Protein AF-A0A929E8M3-F1 (afdb_monomer_lite)

Radius of gyration: 20.57 Å; chains: 1; bounding box: 44×30×51 Å

Sequence (73 aa):
MVCLGSQPKNRELTKFADMLEGYSFGILNHCDYPIHTGKLEGVNNKIKVIKRRTYGFHDLRYFSLKIIQAFAN

Foldseek 3Di:
DDDDPDDPPDPVVVVVVVVCVVCVVVVVVCVVPVPDCVVVVVLVVVLVVVVVVDPDPPDPVVSVVVSCVVPVD

Structure (mmCIF, N/CA/C/O backbone):
data_AF-A0A929E8M3-F1
#
_entry.id   AF-A0A929E8M3-F1
#
loop_
_atom_site.group_PDB
_atom_site.id
_atom_site.type_symbol
_atom_site.label_atom_id
_atom_site.label_alt_id
_atom_site.label_comp_id
_atom_site.label_asym_id
_atom_site.label_entity_id
_atom_site.label_seq_id
_atom_site.pdbx_PDB_ins_code
_atom_site.Cartn_x
_atom_site.Cartn_y
_atom_site.Cartn_z
_atom_site.occupancy
_atom_site.B_iso_or_equiv
_atom_site.auth_seq_id
_atom_site.auth_comp_id
_atom_site.auth_asym_id
_atom_site.auth_atom_id
_atom_site.pdbx_PDB_model_num
ATOM 1 N N . MET A 1 1 ? -30.787 -1.974 22.176 1.00 37.06 1 MET A N 1
ATOM 2 C CA . MET A 1 1 ? -30.630 -1.502 23.568 1.00 37.06 1 MET A CA 1
ATOM 3 C C . MET A 1 1 ? -29.276 -1.975 24.066 1.00 37.06 1 MET A C 1
ATOM 5 O O . MET A 1 1 ? -29.178 -3.055 24.626 1.00 37.06 1 MET A O 1
ATOM 9 N N . VAL A 1 2 ? -28.226 -1.206 23.781 1.00 45.09 2 VAL A N 1
ATOM 10 C CA . VAL A 1 2 ? -26.929 -1.356 24.446 1.00 45.09 2 VAL A CA 1
ATOM 11 C C . VAL A 1 2 ? -26.772 -0.103 25.295 1.00 45.09 2 VAL A C 1
ATOM 13 O O . VAL A 1 2 ? -26.619 1.001 24.781 1.00 45.09 2 VAL A O 1
ATOM 16 N N . CYS A 1 3 ? -26.941 -0.274 26.603 1.00 52.19 3 CYS A N 1
ATOM 17 C CA . CYS A 1 3 ? -26.621 0.743 27.589 1.00 52.19 3 CYS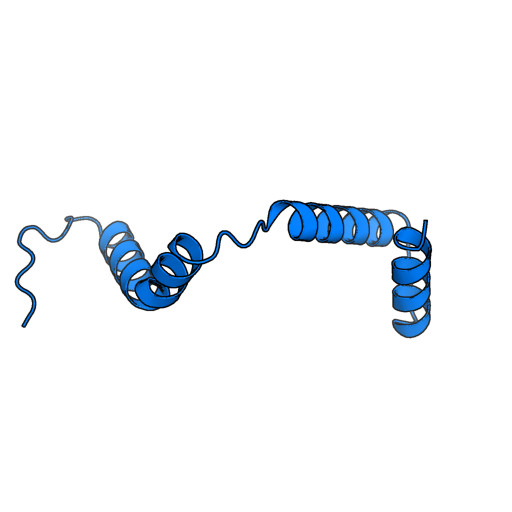 A CA 1
ATOM 18 C C . CYS A 1 3 ? -25.096 0.805 27.709 1.00 52.19 3 CYS A C 1
ATOM 20 O O . CYS A 1 3 ? -24.506 -0.059 28.351 1.00 52.19 3 CYS A O 1
ATOM 22 N N . LEU A 1 4 ? -24.461 1.817 27.119 1.00 51.06 4 LEU A N 1
ATOM 23 C CA . LEU A 1 4 ? -23.096 2.195 27.475 1.00 51.06 4 LEU A CA 1
ATOM 24 C C . LEU A 1 4 ? -23.143 3.582 28.107 1.00 51.06 4 LEU A C 1
ATOM 26 O O . LEU A 1 4 ? -23.389 4.597 27.455 1.00 51.06 4 LEU A O 1
ATOM 30 N N . GLY A 1 5 ? -22.992 3.576 29.430 1.00 53.78 5 GLY A N 1
ATOM 31 C CA . GLY A 1 5 ? -22.800 4.770 30.229 1.00 53.78 5 GLY A CA 1
ATOM 32 C C . GLY A 1 5 ? -21.567 5.545 29.769 1.00 53.78 5 GLY A C 1
ATOM 33 O O . GLY A 1 5 ? -20.578 4.968 29.327 1.00 53.78 5 GLY A O 1
ATOM 34 N N . SER A 1 6 ? -21.661 6.866 29.916 1.00 59.66 6 SER A N 1
ATOM 35 C CA . SER A 1 6 ? -20.618 7.851 29.619 1.00 59.66 6 SER A CA 1
ATOM 36 C C . SER A 1 6 ? -20.252 7.971 28.141 1.00 59.66 6 SER A C 1
ATOM 38 O O . SER A 1 6 ? -19.154 7.622 27.715 1.00 59.66 6 SER A O 1
ATOM 40 N N . GLN A 1 7 ? -21.161 8.587 27.379 1.00 55.66 7 GLN A N 1
ATOM 41 C CA . GLN A 1 7 ? -20.817 9.228 26.112 1.00 55.66 7 GLN A CA 1
ATOM 42 C C . GLN A 1 7 ? -19.594 10.136 26.337 1.00 55.66 7 GLN A C 1
ATOM 44 O O . GLN A 1 7 ? -19.671 11.046 27.176 1.00 55.66 7 GLN A O 1
ATOM 49 N N . PRO A 1 8 ? -18.464 9.932 25.638 1.00 56.31 8 PRO A N 1
ATOM 50 C CA . PRO A 1 8 ? -17.385 10.899 25.681 1.00 56.31 8 PRO A CA 1
ATOM 51 C C . PRO A 1 8 ? -17.960 12.244 25.227 1.00 56.31 8 PRO A C 1
ATOM 53 O O . PRO A 1 8 ? -18.543 12.351 24.153 1.00 56.31 8 PRO A O 1
ATOM 56 N N . LYS A 1 9 ? -17.799 13.301 26.032 1.00 62.25 9 LYS A N 1
ATOM 57 C CA . LYS A 1 9 ? -18.304 14.666 25.751 1.00 62.25 9 LYS A CA 1
ATOM 58 C C . LYS A 1 9 ? -17.680 15.304 24.488 1.00 62.25 9 LYS A C 1
ATOM 60 O O . LYS A 1 9 ? -17.869 16.486 24.219 1.00 62.25 9 LYS A O 1
ATOM 65 N N . ASN A 1 10 ? -16.907 14.536 23.723 1.00 74.62 10 ASN A N 1
ATOM 66 C CA . ASN A 1 10 ? -16.213 14.933 22.517 1.00 74.62 10 ASN A CA 1
ATOM 67 C C . ASN A 1 10 ? -16.773 14.144 21.327 1.00 74.62 10 ASN A C 1
ATOM 69 O O . ASN A 1 10 ? -16.564 12.938 21.214 1.00 74.62 10 ASN A O 1
ATOM 73 N N . ARG A 1 11 ? -17.451 14.860 20.424 1.00 75.94 11 ARG A N 1
ATOM 74 C CA . ARG A 1 11 ? -18.119 14.320 19.229 1.00 75.94 11 ARG A CA 1
ATOM 75 C C . ARG A 1 11 ? -17.201 13.473 18.344 1.00 75.94 11 ARG A C 1
ATOM 77 O O . ARG A 1 11 ? -17.672 12.572 17.658 1.00 75.94 11 ARG A O 1
ATOM 84 N N . GLU A 1 12 ? -15.905 13.757 18.352 1.00 80.56 12 GLU A N 1
ATOM 85 C CA . GLU A 1 12 ? -14.928 13.027 17.544 1.00 80.56 12 GLU A CA 1
ATOM 86 C C . GLU A 1 12 ? -14.648 11.623 18.103 1.00 80.56 12 GLU A C 1
ATOM 88 O O . GLU A 1 12 ? -14.436 10.690 17.333 1.00 80.56 12 GLU A O 1
ATOM 93 N N . LEU A 1 13 ? -14.749 11.436 19.424 1.00 80.81 13 LEU A N 1
ATOM 94 C CA . LEU A 1 13 ? -14.605 10.119 20.052 1.00 80.81 13 LEU A CA 1
ATOM 95 C C . LEU A 1 13 ? -15.830 9.237 19.808 1.00 80.81 13 LEU A C 1
ATOM 97 O O . LEU A 1 13 ? -15.674 8.042 19.580 1.00 80.81 13 LEU A O 1
ATOM 101 N N . THR A 1 14 ? -17.032 9.820 19.794 1.00 81.75 14 THR A N 1
ATOM 102 C CA . THR A 1 14 ? -18.259 9.087 19.448 1.00 81.75 14 THR A CA 1
ATOM 103 C C . THR A 1 14 ? -18.202 8.580 18.008 1.00 81.75 14 THR A C 1
ATOM 105 O O . THR A 1 14 ? -18.364 7.391 17.781 1.00 81.75 14 THR A O 1
ATOM 108 N N . LYS A 1 15 ? -17.833 9.436 17.043 1.00 83.75 15 LYS A N 1
ATOM 109 C CA . LYS A 1 15 ? -17.672 9.020 15.637 1.00 83.75 15 LYS A CA 1
ATOM 110 C C . LYS A 1 15 ? -16.621 7.926 15.453 1.00 83.75 15 LYS A C 1
ATOM 112 O O . LYS A 1 15 ? -16.785 7.048 14.612 1.00 83.75 15 LYS A O 1
ATOM 117 N N . PHE A 1 16 ? -15.526 8.000 16.207 1.00 81.56 16 PHE A N 1
ATOM 118 C CA . PHE A 1 16 ? -14.489 6.974 16.177 1.00 81.56 16 PHE A CA 1
ATOM 119 C C . PHE A 1 16 ? -14.995 5.639 16.743 1.00 81.56 16 PHE A C 1
ATOM 121 O O . PHE A 1 16 ? -14.715 4.592 16.164 1.00 81.56 16 PHE A O 1
ATOM 128 N N . ALA A 1 17 ? -15.779 5.671 17.825 1.00 84.94 17 ALA A N 1
ATOM 129 C CA . ALA A 1 17 ? -16.419 4.485 18.386 1.00 84.94 17 ALA A CA 1
ATOM 130 C C . ALA A 1 17 ? -17.452 3.875 17.421 1.00 84.94 17 ALA A C 1
ATOM 132 O O . ALA A 1 17 ? -17.414 2.669 17.193 1.00 84.94 17 ALA A O 1
ATOM 133 N N . ASP A 1 18 ? -18.286 4.699 16.780 1.00 84.94 18 ASP A N 1
ATOM 134 C CA . ASP A 1 18 ? -19.267 4.253 15.779 1.00 84.94 18 ASP A CA 1
ATOM 135 C C . ASP A 1 18 ? -18.573 3.603 14.567 1.00 84.94 18 ASP A C 1
ATOM 137 O O . ASP A 1 18 ? -19.003 2.572 14.048 1.00 84.94 18 ASP A O 1
ATOM 141 N N . MET A 1 19 ? -17.448 4.181 14.127 1.00 84.44 19 MET A N 1
ATOM 142 C CA . MET A 1 19 ? -16.610 3.599 13.080 1.00 84.44 19 MET A CA 1
ATOM 143 C C . MET A 1 19 ? -16.044 2.240 13.517 1.00 84.44 19 MET A C 1
ATOM 145 O O . MET A 1 19 ? -16.111 1.278 12.754 1.00 84.44 19 MET A O 1
ATOM 149 N N . LEU A 1 20 ? -15.507 2.139 14.736 1.00 84.50 20 LEU A N 1
ATOM 150 C CA . LEU A 1 20 ? -14.981 0.883 15.279 1.00 84.50 20 LEU A CA 1
ATOM 151 C C . LEU A 1 20 ? -16.052 -0.208 15.370 1.00 84.50 20 LEU A C 1
ATOM 153 O O . LEU A 1 20 ? -15.770 -1.354 15.023 1.00 84.50 20 LEU A O 1
ATOM 157 N N . GLU A 1 21 ? -17.271 0.134 15.787 1.00 84.06 21 GLU A N 1
ATOM 158 C CA . GLU A 1 21 ? -18.388 -0.811 15.853 1.00 84.06 21 GLU A CA 1
ATOM 159 C C . GLU A 1 21 ? -18.734 -1.359 14.458 1.00 84.06 21 GLU A C 1
ATOM 161 O O . GLU A 1 21 ? -18.876 -2.573 14.291 1.00 84.06 21 GLU A O 1
ATOM 166 N N . GLY A 1 22 ? -18.740 -0.503 13.429 1.00 82.81 22 GLY A N 1
ATOM 167 C CA . GLY A 1 22 ? -18.961 -0.909 12.036 1.00 82.81 22 GLY A CA 1
ATOM 168 C C . GLY A 1 22 ? -17.874 -1.826 11.455 1.00 82.81 22 GLY A C 1
ATOM 169 O O . GLY A 1 22 ? -18.173 -2.685 10.625 1.00 82.81 22 GLY A O 1
ATOM 170 N N . TYR A 1 23 ? -16.623 -1.693 11.906 1.00 81.62 23 TYR A N 1
ATOM 171 C CA . TYR A 1 23 ? -15.496 -2.535 11.473 1.00 81.62 23 TYR A CA 1
ATOM 172 C C . TYR A 1 23 ? -15.200 -3.717 12.412 1.00 81.62 23 TYR A C 1
ATOM 174 O O . TYR A 1 23 ? -14.289 -4.502 12.132 1.00 81.62 23 TYR A O 1
ATOM 182 N N . SER A 1 24 ? -15.974 -3.887 13.489 1.00 78.94 24 SER A N 1
ATOM 183 C CA . SER A 1 24 ? -15.758 -4.901 14.533 1.00 78.94 24 SER A CA 1
ATOM 184 C C . SER A 1 24 ? -15.611 -6.323 13.982 1.00 78.94 24 SER A C 1
ATOM 186 O O . SER A 1 24 ? -14.703 -7.050 14.382 1.00 78.94 24 SER A O 1
ATOM 188 N N . PHE A 1 25 ? -16.424 -6.694 12.989 1.00 76.69 25 PHE A N 1
ATOM 189 C CA . PHE A 1 25 ? -16.351 -7.997 12.324 1.00 76.69 25 PHE A CA 1
ATOM 190 C C . PHE A 1 25 ? -14.997 -8.242 11.636 1.00 76.69 25 PHE A C 1
ATOM 192 O O . PHE A 1 25 ? -14.423 -9.321 11.752 1.00 76.69 25 PHE A O 1
ATOM 199 N N . GLY A 1 26 ? -14.451 -7.232 10.950 1.00 75.69 26 GLY A N 1
ATOM 200 C CA . GLY A 1 26 ? -13.148 -7.333 10.288 1.00 75.69 26 GLY A CA 1
ATOM 201 C C . GLY A 1 26 ? -11.980 -7.392 11.274 1.00 75.69 26 GLY A C 1
ATOM 202 O O . GLY A 1 26 ? -10.997 -8.080 11.009 1.00 75.69 26 GLY A O 1
ATOM 203 N N . ILE A 1 27 ? -12.105 -6.715 12.422 1.00 77.38 27 ILE A N 1
ATOM 204 C CA . ILE A 1 27 ? -11.106 -6.737 13.500 1.00 77.38 27 ILE A CA 1
ATOM 205 C C . ILE A 1 27 ? -11.062 -8.120 14.158 1.00 77.38 27 ILE A C 1
ATOM 207 O O . ILE A 1 27 ? -9.981 -8.680 14.311 1.00 77.38 27 ILE A O 1
ATOM 211 N N . LEU A 1 28 ? -12.222 -8.699 14.484 1.00 76.25 28 LEU A N 1
ATOM 212 C CA . LEU A 1 28 ? -12.306 -10.051 15.047 1.00 76.25 28 LEU A CA 1
ATOM 213 C C . LEU A 1 28 ? -11.754 -11.102 14.074 1.00 76.25 28 LEU A C 1
ATOM 215 O O . LEU A 1 28 ? -10.914 -11.909 14.455 1.00 76.25 28 LEU A O 1
ATOM 219 N N . ASN A 1 29 ? -12.119 -11.014 12.792 1.00 75.25 29 ASN A N 1
ATOM 220 C CA . ASN A 1 29 ? -11.630 -11.943 11.772 1.00 75.25 29 ASN A CA 1
ATOM 221 C C . ASN A 1 29 ? -10.105 -11.831 11.534 1.00 75.25 29 ASN A C 1
ATOM 223 O O . ASN A 1 29 ? -9.461 -12.798 11.135 1.00 75.25 29 ASN A O 1
ATOM 227 N N . HIS A 1 30 ? -9.510 -10.660 11.790 1.00 70.38 30 HIS A N 1
ATOM 228 C CA . HIS A 1 30 ? -8.057 -10.465 11.755 1.00 70.38 30 HIS A CA 1
ATOM 229 C C . HIS A 1 30 ? -7.339 -11.059 12.981 1.00 70.38 30 HIS A C 1
ATOM 231 O O . HIS A 1 30 ? -6.174 -11.439 12.876 1.00 70.38 30 HIS A O 1
ATOM 237 N N . CYS A 1 31 ? -8.015 -11.160 14.131 1.00 69.00 31 CYS A N 1
ATOM 238 C CA . CYS A 1 31 ? -7.486 -11.863 15.303 1.00 69.00 31 CYS A CA 1
ATOM 239 C C . CYS A 1 31 ? -7.443 -13.381 15.078 1.00 69.00 31 CYS A C 1
ATOM 241 O O . CYS A 1 31 ? -6.476 -14.022 15.486 1.00 69.00 31 CYS A O 1
ATOM 243 N N . ASP A 1 32 ? -8.453 -13.939 14.404 1.00 71.75 32 ASP A N 1
ATOM 244 C CA . ASP A 1 32 ? -8.522 -15.372 14.088 1.00 71.75 32 ASP A CA 1
ATOM 245 C C . ASP A 1 32 ? -7.544 -15.765 12.968 1.00 71.75 32 ASP A C 1
ATOM 247 O O . ASP A 1 32 ? -6.918 -16.826 13.009 1.00 71.75 32 ASP A O 1
ATOM 251 N N . TYR A 1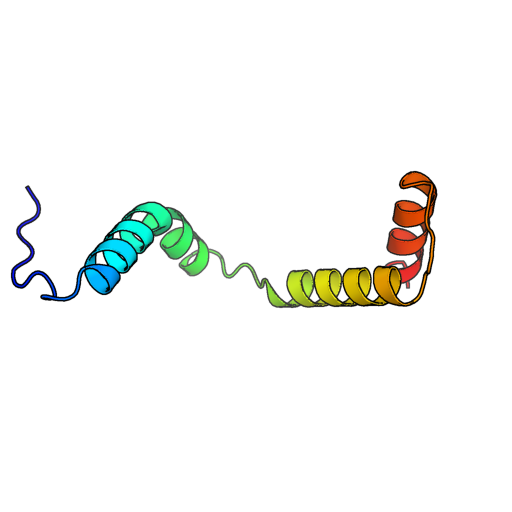 33 ? -7.367 -14.881 11.983 1.00 70.75 33 TYR A N 1
ATOM 252 C CA . TYR A 1 33 ? -6.434 -15.059 10.877 1.00 70.75 33 TYR A CA 1
ATOM 253 C C . TYR A 1 33 ? -5.477 -13.865 10.814 1.00 70.75 33 TYR A C 1
ATOM 255 O O . TYR A 1 33 ? -5.845 -12.827 10.254 1.00 70.75 33 TYR A O 1
ATOM 263 N N . PRO A 1 34 ? -4.234 -13.989 11.321 1.00 64.69 34 PRO A N 1
ATOM 264 C CA . PRO A 1 34 ? -3.249 -12.915 11.260 1.00 64.69 34 PRO A CA 1
ATOM 265 C C . PRO A 1 34 ? -2.801 -12.686 9.809 1.00 64.69 34 PRO A C 1
ATOM 267 O O . PRO A 1 34 ? -1.793 -13.208 9.328 1.00 64.69 34 PRO A O 1
ATOM 270 N N . ILE A 1 35 ? -3.578 -11.890 9.075 1.00 68.31 35 ILE A N 1
ATOM 271 C CA . ILE A 1 35 ? -3.266 -11.474 7.710 1.00 68.31 35 ILE A CA 1
ATOM 272 C C . ILE A 1 35 ? -2.219 -10.366 7.802 1.00 68.31 35 ILE A C 1
ATOM 274 O O . ILE A 1 35 ? -2.541 -9.193 7.973 1.00 68.31 35 ILE A O 1
ATOM 278 N N . HIS A 1 36 ? -0.943 -10.722 7.678 1.00 68.62 36 HIS A N 1
ATOM 279 C CA . HIS A 1 36 ? 0.134 -9.736 7.656 1.00 68.62 36 HIS A CA 1
ATOM 280 C C . HIS A 1 36 ? -0.005 -8.772 6.466 1.00 68.62 36 HIS A C 1
ATOM 282 O O . HIS A 1 36 ? 0.316 -9.105 5.324 1.00 68.62 36 HIS A O 1
ATOM 288 N N . THR A 1 37 ? -0.392 -7.528 6.747 1.00 74.44 37 THR A N 1
ATOM 289 C CA . THR A 1 37 ? -0.425 -6.435 5.764 1.00 74.44 37 THR A CA 1
ATOM 290 C C . THR A 1 37 ? 0.966 -5.902 5.422 1.00 74.44 37 THR A C 1
ATOM 292 O O . THR A 1 37 ? 1.115 -5.246 4.398 1.00 74.44 37 THR A O 1
ATOM 295 N N . GLY A 1 38 ? 2.009 -6.228 6.195 1.00 77.50 38 GLY A N 1
ATOM 296 C CA . GLY A 1 38 ? 3.362 -5.691 5.985 1.00 77.50 38 GLY A CA 1
ATOM 297 C C . GLY A 1 38 ? 3.958 -6.001 4.605 1.00 77.50 38 GLY A C 1
ATOM 298 O O . GLY A 1 38 ? 4.595 -5.145 3.992 1.00 77.50 38 GLY A O 1
ATOM 299 N N . LYS A 1 39 ? 3.691 -7.193 4.047 1.00 77.75 39 LYS A N 1
ATOM 300 C CA . LYS A 1 39 ? 4.093 -7.514 2.663 1.00 77.75 39 LYS A CA 1
ATOM 301 C C . LYS A 1 39 ? 3.324 -6.666 1.646 1.00 77.75 39 LYS A C 1
ATOM 303 O O . LYS A 1 39 ? 3.926 -6.149 0.708 1.00 77.75 39 LYS A O 1
ATOM 308 N N . LEU A 1 40 ? 2.018 -6.490 1.851 1.00 81.81 40 LEU A N 1
ATOM 309 C CA . LEU A 1 40 ? 1.158 -5.671 0.992 1.00 81.81 40 LEU A CA 1
ATOM 310 C C . LEU A 1 40 ? 1.560 -4.188 1.040 1.00 81.81 40 LEU A C 1
ATOM 312 O O .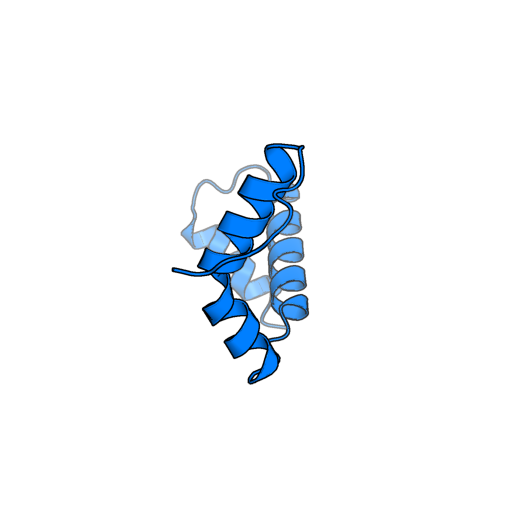 LEU A 1 40 ? 1.600 -3.517 0.012 1.00 81.81 40 LEU A O 1
ATOM 316 N N . GLU A 1 41 ? 1.925 -3.688 2.217 1.00 84.31 41 GLU A N 1
ATOM 317 C CA . GLU A 1 41 ? 2.434 -2.333 2.411 1.00 84.31 41 GLU A CA 1
ATOM 318 C C . GLU A 1 41 ? 3.777 -2.132 1.696 1.00 84.31 41 GLU A C 1
ATOM 320 O O . GLU A 1 41 ? 3.963 -1.143 0.983 1.00 84.31 41 GLU A O 1
ATOM 325 N N . GLY A 1 42 ? 4.688 -3.106 1.797 1.00 85.56 42 GLY A N 1
ATOM 326 C CA . GLY A 1 42 ? 5.953 -3.105 1.062 1.00 85.56 42 GLY A CA 1
ATOM 327 C C . GLY A 1 42 ? 5.753 -3.069 -0.457 1.00 85.56 42 GLY A C 1
ATOM 328 O O . GLY A 1 42 ? 6.398 -2.279 -1.153 1.00 85.56 42 GLY A O 1
ATOM 329 N N . VAL A 1 43 ? 4.806 -3.860 -0.970 1.00 86.81 43 VAL A N 1
ATOM 330 C CA . VAL A 1 43 ? 4.403 -3.853 -2.386 1.00 86.81 43 VAL A CA 1
ATOM 331 C C . VAL A 1 43 ? 3.857 -2.478 -2.786 1.00 86.81 43 VAL A C 1
ATOM 333 O O . VAL A 1 43 ? 4.325 -1.894 -3.767 1.00 86.81 43 VAL A O 1
ATOM 336 N N . ASN A 1 44 ? 2.945 -1.910 -1.994 1.00 88.38 44 ASN A N 1
ATOM 337 C CA . ASN A 1 44 ? 2.360 -0.591 -2.248 1.00 88.38 44 ASN A CA 1
ATOM 338 C C . ASN A 1 44 ? 3.416 0.523 -2.259 1.00 88.38 44 ASN A C 1
ATOM 340 O O . ASN A 1 44 ? 3.398 1.388 -3.140 1.00 88.38 44 ASN A O 1
ATOM 344 N N . ASN A 1 45 ? 4.384 0.484 -1.341 1.00 89.31 45 ASN A N 1
ATOM 345 C CA . ASN A 1 45 ? 5.491 1.435 -1.309 1.00 89.31 45 ASN A CA 1
ATOM 346 C C . ASN A 1 45 ? 6.395 1.302 -2.540 1.00 89.31 45 ASN A C 1
ATOM 348 O O . ASN A 1 45 ? 6.736 2.314 -3.159 1.00 89.31 45 ASN A O 1
ATOM 352 N N . LYS A 1 46 ? 6.731 0.076 -2.959 1.00 88.31 46 LYS A N 1
ATOM 353 C CA . LYS A 1 46 ? 7.555 -0.161 -4.154 1.00 88.31 46 LYS A CA 1
ATOM 354 C C . LYS A 1 46 ? 6.855 0.323 -5.429 1.00 88.31 46 LYS A C 1
ATOM 356 O O . LYS A 1 46 ? 7.480 1.016 -6.230 1.00 88.31 46 LYS A O 1
ATOM 361 N N . ILE A 1 47 ? 5.549 0.081 -5.575 1.00 88.31 47 ILE A N 1
ATOM 362 C CA . ILE A 1 47 ? 4.737 0.612 -6.687 1.00 88.31 47 ILE A CA 1
ATOM 363 C C . ILE A 1 47 ? 4.721 2.147 -6.668 1.00 88.31 47 ILE A C 1
ATOM 365 O O . ILE A 1 47 ? 4.904 2.786 -7.707 1.00 88.31 47 ILE A O 1
ATOM 369 N N . LYS A 1 48 ? 4.565 2.761 -5.488 1.00 89.50 48 LYS A N 1
ATOM 370 C CA . LYS A 1 48 ? 4.584 4.223 -5.326 1.00 89.50 48 LYS A CA 1
ATOM 371 C C . LYS A 1 48 ? 5.932 4.828 -5.726 1.00 89.50 48 LYS A C 1
ATOM 373 O O . LYS A 1 48 ? 5.959 5.891 -6.342 1.00 89.50 48 LYS A O 1
ATOM 378 N N . VAL A 1 49 ? 7.042 4.152 -5.422 1.00 90.06 49 VAL A N 1
ATOM 379 C CA . VAL A 1 49 ? 8.390 4.554 -5.855 1.00 90.06 49 VAL A CA 1
ATOM 380 C C . VAL A 1 49 ? 8.553 4.421 -7.367 1.00 90.06 49 VAL A C 1
ATOM 382 O O . VAL A 1 49 ? 9.044 5.360 -7.990 1.00 90.06 49 VAL A O 1
ATOM 385 N N . ILE A 1 50 ? 8.112 3.309 -7.965 1.00 87.06 50 ILE A N 1
ATOM 386 C CA . ILE A 1 50 ? 8.152 3.111 -9.423 1.00 87.06 50 ILE A CA 1
ATOM 387 C C . ILE A 1 50 ? 7.398 4.250 -10.108 1.00 87.06 50 ILE A C 1
ATOM 389 O O . ILE A 1 50 ? 7.989 4.954 -10.918 1.00 87.06 50 ILE A O 1
ATOM 393 N N . LYS A 1 51 ? 6.160 4.520 -9.676 1.00 85.88 51 LYS A N 1
ATOM 394 C CA . LYS A 1 51 ? 5.325 5.608 -10.202 1.00 85.88 51 LYS A CA 1
ATOM 395 C C . LYS A 1 51 ? 5.997 6.986 -10.119 1.00 85.88 51 LYS A C 1
ATOM 397 O O . LYS A 1 51 ? 5.794 7.800 -11.009 1.00 85.88 51 LYS A O 1
ATOM 402 N N . ARG A 1 52 ? 6.779 7.263 -9.067 1.00 84.00 52 ARG A N 1
ATOM 403 C CA . ARG A 1 52 ? 7.519 8.533 -8.901 1.00 84.00 52 ARG A CA 1
ATOM 404 C C . ARG A 1 52 ? 8.769 8.626 -9.772 1.00 84.00 52 ARG A C 1
ATOM 406 O O . ARG A 1 52 ? 9.122 9.717 -10.197 1.00 84.00 52 ARG A O 1
ATOM 413 N N . ARG A 1 53 ? 9.468 7.510 -9.995 1.00 81.69 53 ARG A N 1
ATOM 414 C CA . ARG A 1 53 ? 10.690 7.478 -10.817 1.00 81.69 53 ARG A CA 1
ATOM 415 C C . ARG A 1 53 ? 10.387 7.574 -12.308 1.00 81.69 53 ARG A C 1
ATOM 417 O O . ARG A 1 53 ? 11.228 8.024 -13.076 1.00 81.69 53 ARG A O 1
ATOM 424 N N . THR A 1 54 ? 9.204 7.140 -12.714 1.00 75.75 54 THR A N 1
ATOM 425 C CA . THR A 1 54 ? 8.785 7.102 -14.111 1.00 75.75 54 THR A CA 1
ATOM 426 C C . THR A 1 54 ? 7.856 8.275 -14.393 1.00 75.75 54 THR A C 1
ATOM 428 O O . THR A 1 54 ? 6.649 8.203 -14.156 1.00 75.75 54 THR A O 1
ATOM 431 N N . TYR A 1 55 ? 8.408 9.374 -14.891 1.00 63.19 55 TYR A N 1
ATOM 432 C CA . TYR A 1 55 ? 7.598 10.478 -15.391 1.00 63.19 55 TYR A CA 1
ATOM 433 C C . TYR A 1 55 ? 6.937 10.044 -16.710 1.00 63.19 55 TYR A C 1
ATOM 435 O O . TYR A 1 55 ? 7.622 9.879 -17.713 1.00 63.19 55 TYR A O 1
ATOM 443 N N . GLY A 1 56 ? 5.616 9.823 -16.708 1.00 67.50 56 GLY A N 1
ATOM 444 C CA . GLY A 1 56 ? 4.835 9.719 -17.951 1.00 67.50 56 GLY A CA 1
ATOM 445 C C . GLY A 1 56 ? 4.482 8.318 -18.466 1.00 67.50 56 GLY A C 1
ATOM 446 O O . GLY A 1 56 ? 4.473 8.111 -19.677 1.00 67.50 56 GLY A O 1
ATOM 447 N N . PHE A 1 57 ? 4.113 7.360 -17.607 1.00 68.12 57 PHE A N 1
ATOM 448 C CA . PHE A 1 57 ? 3.378 6.190 -18.108 1.00 68.12 57 PHE A CA 1
ATOM 449 C C . PHE A 1 57 ? 1.996 6.619 -18.616 1.00 68.12 57 PHE A C 1
ATOM 451 O O . PHE A 1 57 ? 1.088 6.855 -17.824 1.00 68.12 57 PHE A O 1
ATOM 458 N N . HIS A 1 58 ? 1.855 6.738 -19.936 1.00 71.75 58 HIS A N 1
ATOM 459 C CA . HIS A 1 58 ? 0.571 7.008 -20.587 1.00 71.75 58 HIS A CA 1
ATOM 460 C C . HIS A 1 58 ? -0.272 5.728 -20.730 1.00 71.75 58 HIS A C 1
ATOM 462 O O . HIS A 1 58 ? -1.497 5.788 -20.748 1.00 71.75 58 HIS A O 1
ATOM 468 N N . ASP A 1 59 ? 0.389 4.564 -20.778 1.00 81.81 59 ASP A N 1
ATOM 469 C CA . ASP A 1 59 ? -0.245 3.252 -20.910 1.00 81.81 59 ASP A CA 1
ATOM 470 C C . ASP A 1 59 ? -0.184 2.453 -19.596 1.00 81.81 59 ASP A C 1
ATOM 472 O O . ASP A 1 59 ? 0.887 2.078 -19.103 1.00 81.81 59 ASP A O 1
ATOM 476 N N . LEU A 1 60 ? -1.364 2.153 -19.050 1.00 83.12 60 LEU A N 1
ATOM 477 C CA . LEU A 1 60 ? -1.537 1.333 -17.853 1.00 83.12 60 LEU A CA 1
ATOM 478 C C . LEU A 1 60 ? -1.078 -0.117 -18.060 1.00 83.12 60 LEU A C 1
ATOM 480 O O . LEU A 1 60 ? -0.581 -0.726 -17.115 1.00 83.12 60 LEU A O 1
ATOM 484 N N . ARG A 1 61 ? -1.182 -0.668 -19.277 1.00 84.56 61 ARG A N 1
ATOM 485 C CA . ARG A 1 61 ? -0.724 -2.033 -19.584 1.00 84.56 61 ARG A CA 1
ATOM 486 C C . ARG A 1 61 ? 0.785 -2.140 -19.422 1.00 84.56 61 ARG A C 1
ATOM 488 O O . ARG A 1 61 ? 1.277 -3.063 -18.776 1.00 84.56 61 ARG A O 1
ATOM 495 N N . TYR A 1 62 ? 1.518 -1.158 -19.941 1.00 84.38 62 TYR A N 1
ATOM 496 C CA . TYR A 1 62 ? 2.968 -1.099 -19.786 1.00 84.38 62 TYR A CA 1
ATOM 497 C C . TYR A 1 62 ? 3.381 -0.876 -18.323 1.00 84.38 62 TYR A C 1
ATOM 499 O O . TYR A 1 62 ? 4.340 -1.487 -17.848 1.00 84.38 62 TYR A O 1
ATOM 507 N N . PHE A 1 63 ? 2.617 -0.079 -17.56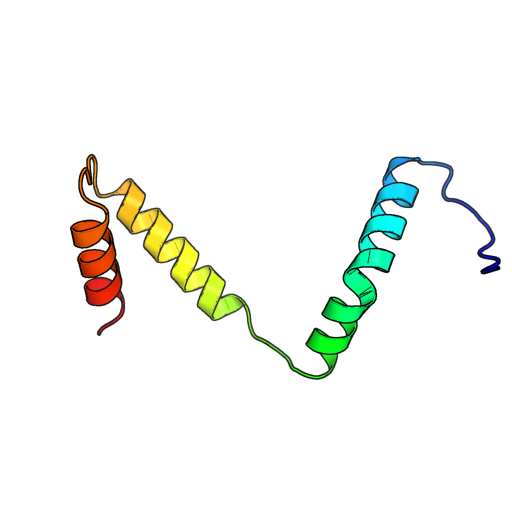9 1.00 84.75 63 PHE A N 1
ATOM 508 C CA . PHE A 1 63 ? 2.824 0.082 -16.129 1.00 84.75 63 PHE A CA 1
ATOM 509 C C . PHE A 1 63 ? 2.642 -1.238 -15.361 1.00 84.75 63 PHE A C 1
ATOM 511 O O . PHE A 1 63 ? 3.495 -1.590 -14.546 1.00 84.75 63 PHE A O 1
ATOM 518 N N . SER A 1 64 ? 1.596 -2.013 -15.660 1.00 86.06 64 SER A N 1
ATOM 519 C CA . SER A 1 64 ? 1.379 -3.338 -15.065 1.00 86.06 64 SER A CA 1
ATOM 520 C C . SER A 1 64 ? 2.514 -4.311 -15.389 1.00 86.06 64 SER A C 1
ATOM 522 O O . SER A 1 64 ? 2.994 -4.999 -14.492 1.00 86.06 64 SER A O 1
ATOM 524 N N . LEU A 1 65 ? 3.008 -4.324 -16.630 1.00 88.62 65 LEU A N 1
ATOM 525 C CA . LEU A 1 65 ? 4.166 -5.141 -17.014 1.00 88.62 65 LEU A CA 1
ATOM 526 C C . LEU A 1 65 ? 5.428 -4.749 -16.232 1.00 88.62 65 LEU A C 1
ATOM 528 O O . LEU A 1 65 ? 6.173 -5.619 -15.784 1.00 88.62 65 LEU A O 1
ATOM 532 N N . LYS A 1 66 ? 5.649 -3.449 -16.000 1.00 86.31 66 LYS A N 1
ATOM 533 C CA . LYS A 1 66 ? 6.765 -2.953 -15.179 1.00 86.31 66 LYS A CA 1
ATOM 534 C C . LYS A 1 66 ? 6.635 -3.319 -13.705 1.00 86.31 66 LYS A C 1
ATOM 536 O O . LYS A 1 66 ? 7.646 -3.60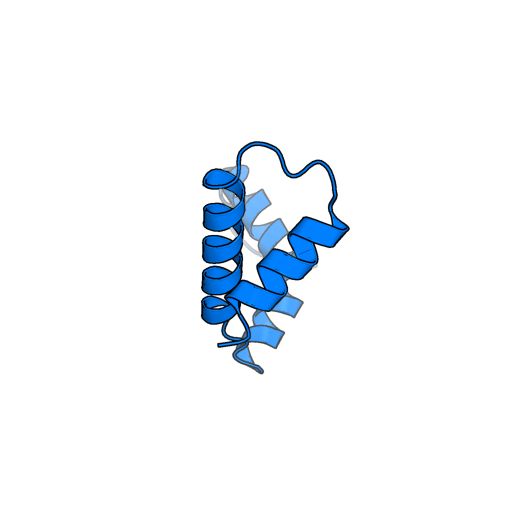3 -13.067 1.00 86.31 66 LYS A O 1
ATOM 541 N N . ILE A 1 67 ? 5.414 -3.343 -13.173 1.00 87.44 67 ILE A N 1
ATOM 542 C CA . ILE A 1 67 ? 5.136 -3.845 -11.825 1.00 87.44 67 ILE A CA 1
ATOM 543 C C . ILE A 1 67 ? 5.485 -5.331 -11.749 1.00 87.44 67 ILE A C 1
ATOM 545 O O . ILE A 1 67 ? 6.284 -5.706 -10.899 1.00 87.44 67 ILE A O 1
ATOM 549 N N . ILE A 1 68 ? 4.962 -6.158 -12.659 1.00 87.75 68 ILE A N 1
ATOM 550 C CA . ILE A 1 68 ? 5.230 -7.606 -12.686 1.00 87.75 68 ILE A CA 1
ATOM 551 C C . ILE A 1 68 ? 6.740 -7.865 -12.764 1.00 87.75 68 ILE A C 1
ATOM 553 O O . ILE A 1 68 ? 7.274 -8.614 -11.952 1.00 87.75 68 ILE A O 1
ATOM 557 N N . GLN A 1 69 ? 7.451 -7.162 -13.651 1.00 87.44 69 GLN A N 1
ATOM 558 C CA . GLN A 1 69 ? 8.910 -7.243 -13.760 1.00 87.44 69 GLN A CA 1
ATOM 559 C C . GLN A 1 69 ? 9.629 -6.903 -12.438 1.00 87.44 69 GLN A C 1
ATOM 561 O O . GLN A 1 69 ? 10.641 -7.515 -12.113 1.00 87.44 69 GLN A O 1
ATOM 566 N N . ALA A 1 70 ? 9.127 -5.944 -11.655 1.00 84.69 70 ALA A N 1
ATOM 567 C CA . ALA A 1 70 ? 9.746 -5.516 -10.397 1.00 84.69 70 ALA A CA 1
ATOM 568 C C . ALA A 1 70 ? 9.532 -6.484 -9.214 1.00 84.69 70 ALA A C 1
ATOM 570 O O . ALA A 1 70 ? 10.182 -6.311 -8.172 1.00 84.69 70 ALA A O 1
ATOM 571 N N . PHE A 1 71 ? 8.621 -7.452 -9.356 1.00 82.56 71 PHE A N 1
ATOM 572 C CA . PHE A 1 71 ? 8.291 -8.469 -8.349 1.00 82.56 71 PHE A CA 1
ATOM 573 C C . PHE A 1 71 ? 8.601 -9.909 -8.798 1.00 82.56 71 PHE A C 1
ATOM 575 O O . PHE A 1 71 ? 8.485 -10.814 -7.983 1.00 82.56 71 PHE A O 1
ATOM 582 N N . ALA A 1 72 ? 9.001 -10.129 -10.055 1.00 79.81 72 ALA A N 1
ATOM 583 C CA . ALA A 1 72 ? 9.314 -11.448 -10.621 1.00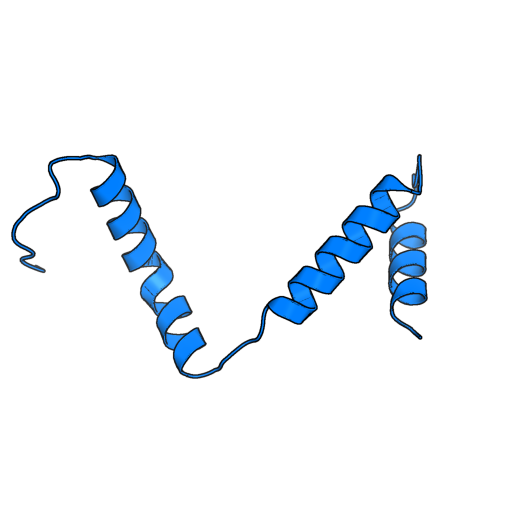 79.81 72 ALA A CA 1
ATOM 584 C C . ALA A 1 72 ? 10.749 -11.950 -10.337 1.00 79.81 72 ALA A C 1
ATOM 586 O O . ALA A 1 72 ? 11.206 -12.867 -11.013 1.00 79.81 72 ALA A O 1
ATOM 587 N N . ASN A 1 73 ? 11.460 -11.339 -9.385 1.00 54.81 73 ASN A N 1
ATOM 588 C CA . ASN A 1 73 ? 12.852 -11.650 -9.043 1.00 54.81 73 ASN A CA 1
ATOM 589 C C . ASN A 1 73 ? 12.960 -12.056 -7.574 1.00 54.81 73 ASN A C 1
ATOM 591 O O . ASN A 1 73 ? 12.346 -11.337 -6.747 1.00 54.81 73 ASN A O 1
#

pLDDT: mean 76.63, std 11.7, range [37.06, 90.06]

Secondary structure (DSSP, 8-state):
--------SSHHHHHHHHHHHHHHHHHHHHHHS---THHHHHHHHHHHHHHHHSTT---HHHHHHHHHHHH--